Protein AF-A0A8T5NDP8-F1 (afdb_monomer_lite)

pLDDT: mean 70.1, std 11.61, range [38.16, 86.25]

Secondary structure (DSSP, 8-state):
-PPEEEEETTEEEEEEEEEE-STT-EEEEEEESSS-EEEEEEEE-TTSSS--EEEEEEEEE-SEEEEES--SS-SS-EEEEE-TT-SSPEEEE--------TT------SEEEEESS---PPP----

Structure (mmCIF, N/CA/C/O backbone):
data_AF-A0A8T5NDP8-F1
#
_entry.id   AF-A0A8T5NDP8-F1
#
loop_
_atom_site.group_PDB
_atom_site.id
_atom_site.type_symbol
_atom_site.label_atom_id
_atom_site.label_alt_id
_atom_site.label_comp_id
_atom_site.label_asym_id
_atom_site.label_entity_id
_atom_site.label_seq_id
_atom_site.pdbx_PDB_ins_code
_atom_site.Cartn_x
_atom_site.Cartn_y
_atom_site.Cartn_z
_atom_site.occupancy
_atom_site.B_iso_or_equiv
_atom_site.auth_seq_id
_atom_site.auth_comp_id
_atom_site.auth_asym_id
_atom_site.auth_atom_id
_atom_site.pdbx_PDB_model_num
ATOM 1 N N . MET A 1 1 ? -7.539 17.332 1.600 1.00 60.56 1 MET A N 1
ATOM 2 C CA . MET A 1 1 ? -7.368 16.105 0.788 1.00 60.56 1 MET A CA 1
ATOM 3 C C . MET A 1 1 ? -8.210 14.986 1.390 1.00 60.56 1 MET A C 1
ATOM 5 O O . MET A 1 1 ? -8.119 14.769 2.596 1.00 60.56 1 MET A O 1
ATOM 9 N N . LYS A 1 2 ? -9.084 14.345 0.603 1.00 73.38 2 LYS A N 1
ATOM 10 C CA . LYS A 1 2 ? -9.997 13.312 1.119 1.00 73.38 2 LYS A CA 1
ATOM 11 C C . LYS A 1 2 ? -9.209 12.028 1.404 1.00 73.38 2 LYS A C 1
ATOM 13 O O . LYS A 1 2 ? -8.499 11.535 0.535 1.00 73.38 2 LYS A O 1
ATOM 18 N N . LYS A 1 3 ? -9.310 11.526 2.635 1.00 79.88 3 LYS A N 1
ATOM 19 C CA . LYS A 1 3 ? -8.793 10.211 3.040 1.00 79.88 3 LYS A CA 1
ATOM 20 C C . LYS A 1 3 ? -9.930 9.209 2.894 1.00 79.88 3 LYS A C 1
ATOM 22 O O . LYS A 1 3 ? -11.062 9.546 3.234 1.00 79.88 3 LYS A O 1
ATOM 27 N N . ILE A 1 4 ? -9.632 8.008 2.415 1.00 82.94 4 ILE A N 1
ATOM 28 C CA . ILE A 1 4 ? -10.616 6.927 2.326 1.00 82.94 4 ILE A CA 1
ATOM 29 C C . ILE A 1 4 ? -10.364 5.986 3.502 1.00 82.94 4 ILE A C 1
ATOM 31 O O . ILE A 1 4 ? -9.237 5.529 3.700 1.00 82.94 4 ILE A O 1
ATOM 35 N N . SER A 1 5 ? -11.402 5.716 4.288 1.00 80.56 5 SER A N 1
ATOM 36 C CA . SER A 1 5 ? -11.359 4.719 5.358 1.00 80.56 5 SER A CA 1
ATOM 37 C C . SER A 1 5 ? -12.041 3.445 4.884 1.00 80.56 5 SER A C 1
ATOM 39 O O . SER A 1 5 ? -13.166 3.495 4.393 1.00 80.56 5 SER A O 1
ATOM 41 N N . ILE A 1 6 ? -11.368 2.314 5.061 1.00 79.75 6 ILE A N 1
ATOM 42 C CA . ILE A 1 6 ? -11.955 0.987 4.917 1.00 79.75 6 ILE A CA 1
ATOM 43 C C . ILE A 1 6 ? -12.312 0.497 6.314 1.00 79.75 6 ILE A C 1
ATOM 45 O O . ILE A 1 6 ? -11.440 0.373 7.185 1.00 79.75 6 ILE A O 1
ATOM 49 N N . THR A 1 7 ? -13.602 0.247 6.514 1.00 77.25 7 THR A N 1
ATOM 50 C CA . THR A 1 7 ? -14.165 -0.201 7.783 1.00 77.25 7 THR A CA 1
ATOM 51 C C . THR A 1 7 ? -14.858 -1.549 7.619 1.00 77.25 7 THR A C 1
ATOM 53 O O . THR A 1 7 ? -15.332 -1.896 6.538 1.00 77.25 7 THR A O 1
ATOM 56 N N . LYS A 1 8 ? -14.906 -2.320 8.703 1.00 74.25 8 LYS A N 1
ATOM 57 C CA . LYS A 1 8 ? -15.709 -3.541 8.827 1.00 74.25 8 LYS A CA 1
ATOM 58 C C . LYS A 1 8 ? -16.313 -3.550 10.226 1.00 74.25 8 LYS A C 1
ATOM 60 O O . LYS A 1 8 ? -15.623 -3.218 11.187 1.00 74.25 8 LYS A O 1
ATOM 65 N N . ASP A 1 9 ? -17.604 -3.847 10.334 1.00 76.19 9 ASP A N 1
ATOM 66 C CA . ASP A 1 9 ? -18.343 -3.843 11.607 1.00 76.19 9 ASP A CA 1
ATOM 67 C C . ASP A 1 9 ? -18.152 -2.539 12.408 1.00 76.19 9 ASP A C 1
ATOM 69 O O . ASP A 1 9 ? -17.902 -2.550 13.612 1.00 76.19 9 ASP A O 1
ATOM 73 N N . ALA A 1 10 ? -18.187 -1.397 11.708 1.00 68.75 10 ALA A N 1
ATOM 74 C CA . ALA A 1 10 ? -17.934 -0.057 12.253 1.00 68.75 10 ALA A CA 1
ATOM 75 C C . ALA A 1 10 ? -16.544 0.157 12.904 1.00 68.75 10 ALA A C 1
ATOM 77 O O . ALA A 1 10 ? -16.323 1.161 13.584 1.00 68.75 10 ALA A O 1
ATOM 78 N N . LYS A 1 11 ? -15.578 -0.740 12.667 1.00 68.44 11 LYS A N 1
ATOM 79 C CA . LYS A 1 11 ? -14.171 -0.581 13.066 1.00 68.44 11 LYS A CA 1
ATOM 80 C C . LYS A 1 11 ? -13.321 -0.172 11.862 1.00 68.44 11 LYS A C 1
ATOM 82 O O . LYS A 1 11 ? -13.493 -0.719 10.776 1.00 68.44 11 LYS A O 1
ATOM 87 N N . ASP A 1 12 ? -12.390 0.764 12.052 1.00 69.50 12 ASP A N 1
ATOM 88 C CA . ASP A 1 12 ? -11.398 1.132 11.031 1.00 69.50 12 ASP A CA 1
ATOM 89 C C . ASP A 1 12 ? -10.336 0.036 10.909 1.00 69.50 12 ASP A C 1
ATOM 91 O O . ASP A 1 12 ? -9.737 -0.359 11.907 1.00 69.50 12 ASP A O 1
ATOM 95 N N . TYR A 1 13 ? -10.037 -0.380 9.680 1.00 73.62 13 TYR A N 1
ATOM 96 C CA . TYR A 1 13 ? -8.986 -1.361 9.390 1.00 73.62 13 TYR A CA 1
ATOM 97 C C . TYR A 1 13 ? -7.810 -0.724 8.664 1.00 73.62 13 TYR A C 1
ATOM 99 O O . TYR A 1 13 ? -6.650 -0.889 9.046 1.00 73.62 13 TYR A O 1
ATOM 107 N N . LEU A 1 14 ? -8.124 0.032 7.618 1.00 79.69 14 LEU A N 1
ATOM 108 C CA . LEU A 1 14 ? -7.144 0.579 6.699 1.00 79.69 14 LEU A CA 1
ATOM 109 C C . LEU A 1 14 ? -7.549 1.992 6.303 1.00 79.69 14 LEU A C 1
ATOM 111 O O . LEU A 1 14 ? -8.713 2.268 6.018 1.00 79.69 14 LEU A O 1
ATOM 115 N N . ARG A 1 15 ? -6.566 2.886 6.231 1.00 83.25 15 ARG A N 1
ATOM 116 C CA . ARG A 1 15 ? -6.740 4.202 5.619 1.00 83.25 15 ARG A CA 1
ATOM 117 C C . ARG A 1 15 ? -5.911 4.308 4.365 1.00 83.25 15 ARG A C 1
ATOM 119 O O . ARG A 1 15 ? -4.714 4.038 4.394 1.00 83.25 15 ARG A O 1
ATOM 126 N N . ILE A 1 16 ? -6.550 4.773 3.307 1.00 83.44 16 ILE A N 1
ATOM 127 C CA . ILE A 1 16 ? -5.928 5.081 2.033 1.00 83.44 16 ILE A CA 1
ATOM 128 C C . ILE A 1 16 ? -5.802 6.599 1.957 1.00 83.44 16 ILE A C 1
ATOM 130 O O . ILE A 1 16 ? -6.783 7.347 2.023 1.00 83.44 16 ILE A O 1
ATOM 134 N N . ILE A 1 17 ? -4.562 7.055 1.893 1.00 86.12 17 ILE A N 1
ATOM 135 C CA . ILE A 1 17 ? -4.185 8.458 1.935 1.00 86.12 17 ILE A CA 1
ATOM 136 C C . ILE A 1 17 ? -3.431 8.724 0.638 1.00 86.12 17 ILE A C 1
ATOM 138 O O . ILE A 1 17 ? -2.271 8.325 0.536 1.00 86.12 17 ILE A O 1
ATOM 142 N N . PRO A 1 18 ? -4.052 9.368 -0.360 1.00 82.38 18 PRO A N 1
ATOM 143 C CA . PRO A 1 18 ? -3.287 9.820 -1.502 1.00 82.38 18 PRO A CA 1
ATOM 144 C C . PRO A 1 18 ? -2.269 10.864 -1.013 1.00 82.38 18 PRO A C 1
ATOM 146 O O . PRO A 1 18 ? -2.539 11.642 -0.092 1.00 82.38 18 PRO A O 1
ATOM 149 N N . LEU A 1 19 ? -1.063 10.807 -1.559 1.00 81.62 19 LEU A N 1
ATOM 150 C CA . LEU A 1 19 ? 0.040 11.706 -1.251 1.00 81.62 19 LEU A CA 1
ATOM 151 C C . LEU A 1 19 ? 0.133 12.714 -2.385 1.00 81.62 19 LEU A C 1
ATOM 153 O O . LEU A 1 19 ? 0.073 12.340 -3.556 1.00 81.62 19 LEU A O 1
ATOM 157 N N . HIS A 1 20 ? 0.251 13.990 -2.033 1.00 68.38 20 HIS A N 1
ATOM 158 C CA . HIS A 1 20 ? 0.473 15.014 -3.034 1.00 68.38 20 HIS A CA 1
ATOM 159 C C . HIS A 1 20 ? 1.970 15.104 -3.301 1.00 68.38 20 HIS A C 1
ATOM 161 O O . HIS A 1 20 ? 2.723 15.656 -2.503 1.00 68.38 20 HIS A O 1
ATOM 167 N N . GLU A 1 21 ? 2.388 14.514 -4.407 1.00 64.06 21 GLU A N 1
ATOM 168 C CA . GLU A 1 21 ? 3.684 14.770 -5.014 1.00 64.06 21 GLU A CA 1
ATOM 169 C C . GLU A 1 21 ? 3.418 15.726 -6.204 1.00 64.06 21 GLU A C 1
ATOM 171 O O . GLU A 1 21 ? 2.317 15.729 -6.756 1.00 64.06 21 GLU A O 1
ATOM 176 N N . SER A 1 22 ? 4.358 16.615 -6.542 1.00 63.84 22 SER A N 1
ATOM 177 C CA . SER A 1 22 ? 4.217 17.664 -7.585 1.00 63.84 22 SER A CA 1
ATOM 178 C C . SER A 1 22 ? 3.612 17.162 -8.912 1.00 63.84 22 SER A C 1
ATOM 180 O O . SER A 1 22 ? 3.874 16.014 -9.247 1.00 63.84 22 SER A O 1
ATOM 182 N N . ASP A 1 23 ? 2.936 18.037 -9.677 1.00 56.41 23 ASP A N 1
ATOM 183 C CA . ASP A 1 23 ? 2.156 17.937 -10.948 1.00 56.41 23 ASP A CA 1
ATOM 184 C C . ASP A 1 23 ? 2.177 16.699 -11.878 1.00 56.41 23 ASP A C 1
ATOM 186 O O . ASP A 1 23 ? 1.322 16.589 -12.753 1.00 56.41 23 ASP A O 1
ATOM 190 N N . LYS A 1 24 ? 3.081 15.732 -11.730 1.00 57.31 24 LYS A N 1
ATOM 191 C CA . LYS A 1 24 ? 3.101 14.463 -12.483 1.00 57.31 24 LYS A CA 1
ATOM 192 C C . LYS A 1 24 ? 3.427 13.241 -11.623 1.00 57.31 24 LYS A C 1
ATOM 194 O O . LYS A 1 24 ? 3.725 12.172 -12.149 1.00 57.31 24 LYS A O 1
ATOM 199 N N . LYS A 1 25 ? 3.426 13.393 -10.302 1.00 70.62 25 LYS A N 1
ATOM 200 C CA . LYS A 1 25 ? 3.844 12.359 -9.361 1.00 70.62 25 LYS A CA 1
ATOM 201 C C . LYS A 1 25 ? 2.633 11.891 -8.565 1.00 70.62 25 LYS A C 1
ATOM 203 O O . LYS A 1 25 ? 1.949 12.683 -7.921 1.00 70.62 25 LYS A O 1
ATOM 208 N N . ALA A 1 26 ? 2.361 10.595 -8.625 1.00 73.12 26 ALA A N 1
ATOM 209 C CA . ALA A 1 26 ? 1.295 9.979 -7.855 1.00 73.12 26 ALA A CA 1
ATOM 210 C C . ALA A 1 26 ? 1.911 9.243 -6.670 1.00 73.12 26 ALA A C 1
ATOM 212 O O . ALA A 1 26 ? 2.838 8.448 -6.830 1.00 73.12 26 ALA A O 1
ATOM 213 N N . GLY A 1 27 ? 1.373 9.489 -5.482 1.00 79.00 27 GLY A N 1
ATOM 214 C CA . GLY A 1 27 ? 1.701 8.711 -4.303 1.00 79.00 27 GLY A CA 1
ATOM 215 C C . GLY A 1 27 ? 0.441 8.278 -3.576 1.00 79.00 27 GLY A C 1
ATOM 216 O O . GLY A 1 27 ? -0.583 8.961 -3.581 1.00 79.00 27 GLY A O 1
ATOM 217 N N . ILE A 1 28 ? 0.510 7.126 -2.931 1.00 83.56 28 ILE A N 1
ATOM 218 C CA . ILE A 1 28 ? -0.568 6.594 -2.110 1.00 83.56 28 ILE A CA 1
ATOM 219 C C . ILE A 1 28 ? 0.035 5.927 -0.887 1.00 83.56 28 ILE A C 1
ATOM 221 O O . ILE A 1 28 ? 1.057 5.249 -0.962 1.00 83.56 28 ILE A O 1
ATOM 225 N N . LYS A 1 29 ? -0.591 6.139 0.263 1.00 86.25 29 LYS A N 1
ATOM 226 C CA . LYS A 1 29 ? -0.187 5.555 1.531 1.00 86.25 29 LYS A CA 1
ATOM 227 C C . LYS A 1 29 ? -1.344 4.791 2.147 1.00 86.25 29 LYS A C 1
ATOM 229 O O . LYS A 1 29 ? -2.426 5.334 2.349 1.00 86.25 29 LYS A O 1
ATOM 234 N N . PHE A 1 30 ? -1.061 3.559 2.514 1.00 85.75 30 PHE A N 1
ATOM 235 C CA . PHE A 1 30 ? -1.884 2.678 3.312 1.00 85.75 30 PHE A CA 1
ATOM 236 C C . PHE A 1 30 ? -1.412 2.773 4.762 1.00 85.75 30 PHE A C 1
ATOM 238 O O . PHE A 1 30 ? -0.244 2.531 5.060 1.00 85.75 30 PHE A O 1
ATOM 245 N N . SER A 1 31 ? -2.299 3.175 5.666 1.00 84.00 31 SER A N 1
ATOM 246 C CA . SER A 1 31 ? -2.028 3.209 7.105 1.00 84.00 31 SER A CA 1
ATOM 247 C C . SER A 1 31 ? -2.864 2.142 7.797 1.00 84.00 31 SER A C 1
ATOM 249 O O . SER A 1 31 ? -4.095 2.162 7.709 1.00 84.00 31 SER A O 1
ATOM 251 N N . PHE A 1 32 ? -2.176 1.210 8.451 1.00 84.44 32 PHE A N 1
ATOM 252 C CA . PHE A 1 32 ? -2.755 0.038 9.096 1.00 84.44 32 PHE A CA 1
ATOM 253 C C . PHE A 1 32 ? -3.060 0.326 10.567 1.00 84.44 32 PHE A C 1
ATOM 255 O O . PHE A 1 32 ? -2.283 0.988 11.264 1.00 84.44 32 PHE A O 1
ATOM 262 N N . ILE A 1 33 ? -4.196 -0.174 11.056 1.00 78.88 33 ILE A N 1
ATOM 263 C CA . ILE A 1 33 ? -4.605 0.029 12.455 1.00 78.88 33 ILE A CA 1
ATOM 264 C C . ILE A 1 33 ? -3.833 -0.872 13.439 1.00 78.88 33 ILE A C 1
ATOM 266 O O . ILE A 1 33 ? -3.676 -0.556 14.629 1.00 78.88 33 ILE A O 1
ATOM 270 N N . ASP A 1 34 ? -3.330 -2.004 12.950 1.00 72.12 34 ASP A N 1
ATOM 271 C CA . ASP A 1 34 ? -2.525 -2.960 13.699 1.00 72.12 34 ASP A CA 1
ATOM 272 C C . ASP A 1 34 ? -1.534 -3.720 12.800 1.00 72.12 34 ASP A C 1
ATOM 274 O O . ASP A 1 34 ? -1.381 -3.413 11.623 1.00 72.12 34 ASP A O 1
ATOM 278 N N . LYS A 1 35 ? -0.833 -4.686 13.400 1.00 69.19 35 LYS A N 1
ATOM 279 C CA . LYS A 1 35 ? 0.239 -5.476 12.781 1.00 69.19 35 LYS A CA 1
ATOM 280 C C . LYS A 1 35 ? -0.243 -6.783 12.136 1.00 69.19 35 LYS A C 1
ATOM 282 O O . LYS A 1 35 ? 0.565 -7.678 11.915 1.00 69.19 35 LYS A O 1
ATOM 287 N N . ASN A 1 36 ? -1.547 -6.937 11.899 1.00 69.94 36 ASN A N 1
ATOM 288 C CA . ASN A 1 36 ? -2.123 -8.176 11.366 1.00 69.94 36 ASN A CA 1
ATOM 289 C C . ASN A 1 36 ? -2.256 -8.168 9.836 1.00 69.94 36 ASN A C 1
ATOM 291 O O . ASN A 1 36 ? -2.869 -9.076 9.275 1.00 69.94 36 ASN A O 1
ATOM 295 N N . PHE A 1 37 ? -1.714 -7.159 9.155 1.00 73.62 37 PHE A N 1
ATOM 296 C CA . PHE A 1 37 ? -1.798 -7.038 7.705 1.00 73.62 37 PHE A CA 1
ATOM 297 C C . PHE A 1 37 ? -0.632 -7.762 7.037 1.00 73.62 37 PHE A C 1
ATOM 299 O O . PHE A 1 37 ? 0.529 -7.454 7.300 1.00 73.62 37 PHE A O 1
ATOM 306 N N . VAL A 1 38 ? -0.951 -8.703 6.150 1.00 75.81 38 VAL A N 1
ATOM 307 C CA . VAL A 1 38 ? 0.016 -9.330 5.247 1.00 75.81 38 VAL A CA 1
ATOM 308 C C . VAL A 1 38 ? 0.010 -8.608 3.920 1.00 75.81 38 VAL A C 1
ATOM 310 O O . VAL A 1 38 ? -1.046 -8.340 3.334 1.00 75.81 38 VAL A O 1
ATOM 313 N N . VAL A 1 39 ? 1.219 -8.335 3.452 1.00 73.25 39 VAL A N 1
ATOM 314 C CA . VAL A 1 39 ? 1.484 -7.692 2.181 1.00 73.25 39 VAL A CA 1
ATOM 315 C C . VAL A 1 39 ? 1.986 -8.720 1.188 1.00 73.25 39 VAL A C 1
ATOM 317 O O . VAL A 1 39 ? 3.003 -9.373 1.408 1.00 73.25 39 VAL A O 1
ATOM 320 N N . ARG A 1 40 ? 1.309 -8.784 0.045 1.00 73.75 40 ARG A N 1
ATOM 321 C CA . ARG A 1 40 ? 1.807 -9.484 -1.137 1.00 73.75 40 ARG A CA 1
ATOM 322 C C . ARG A 1 40 ? 1.916 -8.513 -2.296 1.00 73.75 40 ARG A C 1
ATOM 324 O O . ARG A 1 40 ? 1.020 -7.690 -2.507 1.00 73.75 40 ARG A O 1
ATOM 331 N N . TYR A 1 41 ? 3.005 -8.621 -3.039 1.00 73.81 41 TYR A N 1
ATOM 332 C CA . TYR A 1 41 ? 3.274 -7.814 -4.223 1.00 73.81 41 TYR A CA 1
ATOM 333 C C . TYR A 1 41 ? 3.580 -8.726 -5.405 1.00 73.81 41 TYR A C 1
ATOM 335 O O . TYR A 1 41 ? 3.869 -9.910 -5.230 1.00 73.81 41 TYR A O 1
ATOM 343 N N . PHE A 1 42 ? 3.480 -8.179 -6.606 1.00 74.31 42 PHE A N 1
ATOM 344 C CA . PHE A 1 42 ? 3.764 -8.912 -7.828 1.00 74.31 42 PHE A CA 1
ATOM 345 C C . PHE A 1 42 ? 5.143 -8.526 -8.339 1.00 74.31 42 PHE A C 1
ATOM 347 O O . PHE A 1 42 ? 5.574 -7.391 -8.141 1.00 74.31 42 PHE A O 1
ATOM 35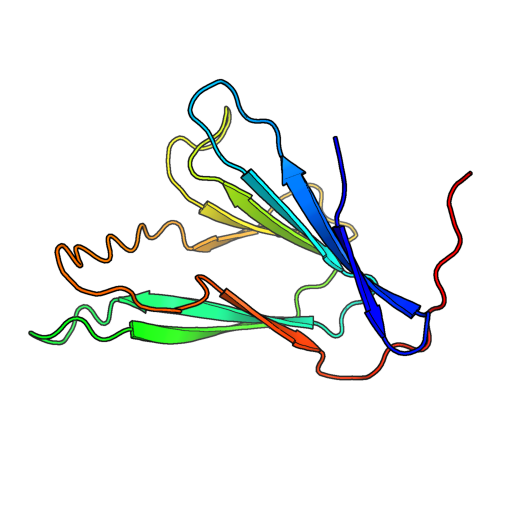4 N N . SER A 1 43 ? 5.814 -9.458 -8.997 1.00 72.88 43 SER A N 1
ATOM 355 C CA . SER A 1 43 ? 6.989 -9.188 -9.822 1.00 72.88 43 SER A CA 1
ATOM 356 C C . SER A 1 43 ? 6.842 -9.898 -11.160 1.00 72.88 43 SER A C 1
ATOM 358 O O . SER A 1 43 ? 6.047 -10.834 -11.301 1.00 72.88 43 SER A O 1
ATOM 360 N N . GLU A 1 44 ? 7.626 -9.468 -12.137 1.00 72.12 44 GLU A N 1
ATOM 361 C CA . GLU A 1 44 ? 7.749 -10.177 -13.405 1.00 72.12 44 GLU A CA 1
ATOM 362 C C . GLU A 1 44 ? 8.588 -11.454 -13.229 1.00 72.12 44 GLU A C 1
ATOM 364 O O . GLU A 1 44 ? 9.657 -11.437 -12.610 1.00 72.12 44 GLU A O 1
ATOM 369 N N . ASP A 1 45 ? 8.116 -12.573 -13.781 1.00 72.75 45 ASP A N 1
ATOM 370 C CA . ASP A 1 45 ? 8.923 -13.781 -13.942 1.00 72.75 45 ASP A CA 1
ATOM 371 C C . ASP A 1 45 ? 9.897 -13.611 -15.113 1.00 72.75 45 ASP A C 1
ATOM 373 O O . ASP A 1 45 ? 9.588 -13.920 -16.265 1.00 72.75 45 ASP A O 1
ATOM 377 N N . LYS A 1 46 ? 11.116 -13.163 -14.812 1.00 68.75 46 LYS A N 1
ATOM 378 C CA . LYS A 1 46 ? 12.169 -12.945 -15.820 1.00 68.75 46 LYS A CA 1
ATOM 379 C C . LYS A 1 46 ? 12.704 -14.238 -16.456 1.00 68.75 46 LYS A C 1
ATOM 381 O O . LYS A 1 46 ? 13.633 -14.174 -17.256 1.00 68.75 46 LYS A O 1
ATOM 386 N N . LYS A 1 47 ? 12.184 -15.417 -16.086 1.00 68.25 47 LYS A N 1
ATOM 387 C CA . LYS A 1 47 ? 12.638 -16.720 -16.605 1.00 68.25 47 LYS A CA 1
ATOM 388 C C . LYS A 1 47 ? 11.773 -17.271 -17.746 1.00 68.25 47 LYS A C 1
ATOM 390 O O . LYS A 1 47 ? 12.151 -18.283 -18.332 1.00 68.25 47 LYS A O 1
ATOM 395 N N . GLY A 1 48 ? 10.630 -16.657 -18.059 1.00 58.22 48 GLY A N 1
ATOM 396 C CA . GLY A 1 48 ? 9.701 -17.136 -19.089 1.00 58.22 48 GLY A CA 1
ATOM 397 C C . GLY A 1 48 ? 9.606 -16.225 -20.316 1.00 58.22 48 GLY A C 1
ATOM 398 O O . GLY A 1 48 ? 9.682 -15.011 -20.199 1.00 58.22 48 GLY A O 1
ATOM 399 N N . ASN A 1 49 ? 9.336 -16.807 -21.491 1.00 51.84 49 ASN A N 1
ATOM 400 C CA . ASN A 1 49 ? 9.031 -16.066 -22.733 1.00 51.84 49 ASN A CA 1
ATOM 401 C C . ASN A 1 49 ? 7.608 -15.456 -22.760 1.00 51.84 49 ASN A C 1
ATOM 403 O O . ASN A 1 49 ? 7.174 -14.928 -23.780 1.0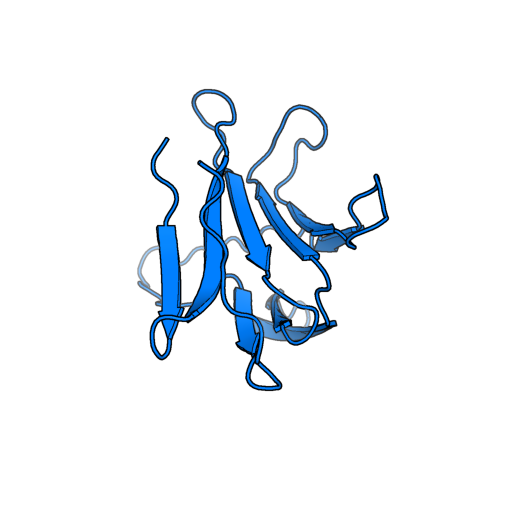0 51.84 49 ASN A O 1
ATOM 407 N N . LEU A 1 50 ? 6.851 -15.574 -21.667 1.00 59.97 50 LEU A N 1
ATOM 408 C CA . LEU A 1 50 ? 5.497 -15.047 -21.500 1.00 59.97 50 LEU A CA 1
ATOM 409 C C . LEU A 1 50 ? 5.487 -14.176 -20.246 1.00 59.97 50 LEU A C 1
ATOM 411 O O . LEU A 1 50 ? 6.002 -14.619 -19.220 1.00 59.97 50 LEU A O 1
ATOM 415 N N . LEU A 1 51 ? 4.845 -13.004 -20.313 1.00 61.81 51 LEU A N 1
ATOM 416 C CA . LEU A 1 51 ? 4.559 -12.154 -19.152 1.00 61.81 51 LEU A CA 1
ATOM 417 C C . LEU A 1 51 ? 3.804 -12.975 -18.097 1.00 61.81 51 LEU A C 1
ATOM 419 O O . LEU A 1 51 ? 2.593 -13.187 -18.185 1.00 61.81 51 LEU A O 1
ATOM 423 N N . ARG A 1 52 ? 4.539 -13.475 -17.105 1.00 64.44 52 ARG A N 1
ATOM 424 C CA . ARG A 1 52 ? 3.999 -14.177 -15.943 1.00 64.44 52 ARG A CA 1
ATOM 425 C C . ARG A 1 52 ? 4.235 -13.307 -14.725 1.00 64.44 52 ARG A C 1
ATOM 427 O O . ARG A 1 52 ? 5.364 -12.938 -14.421 1.00 64.44 52 ARG A O 1
ATOM 434 N N . LEU A 1 53 ? 3.151 -12.978 -14.035 1.00 69.00 53 LEU A N 1
ATOM 435 C CA . LEU A 1 53 ? 3.204 -12.244 -12.780 1.00 69.00 53 LEU A CA 1
ATOM 436 C C . LEU A 1 53 ? 3.269 -13.244 -11.628 1.00 69.00 53 LEU A C 1
ATOM 438 O O . LEU A 1 53 ? 2.407 -14.116 -11.505 1.00 69.00 53 LEU A O 1
ATOM 442 N N . VAL A 1 54 ? 4.290 -13.113 -10.786 1.00 73.19 54 VAL A N 1
ATOM 443 C CA . VAL A 1 54 ? 4.506 -13.975 -9.619 1.00 73.19 54 VAL A CA 1
ATOM 444 C C . VAL A 1 54 ? 4.151 -13.200 -8.364 1.00 73.19 54 VAL A C 1
ATOM 446 O O . VAL A 1 54 ? 4.544 -12.046 -8.212 1.00 73.19 54 VAL A O 1
ATOM 449 N N . TYR A 1 55 ? 3.415 -13.836 -7.454 1.00 72.69 55 TYR A N 1
ATOM 450 C CA . TYR A 1 55 ? 3.145 -13.273 -6.137 1.00 72.69 55 TYR A CA 1
ATOM 451 C C . TYR A 1 55 ? 4.316 -13.545 -5.198 1.00 72.69 55 TYR A C 1
ATOM 453 O O . TYR A 1 55 ? 4.647 -14.700 -4.935 1.00 72.69 55 TYR A O 1
ATOM 461 N N . ASN A 1 56 ? 4.867 -12.480 -4.630 1.00 74.94 56 ASN A N 1
ATOM 462 C CA . ASN A 1 56 ? 5.871 -12.543 -3.582 1.00 74.94 56 ASN A CA 1
ATOM 463 C C . ASN A 1 56 ? 5.239 -12.164 -2.243 1.00 74.94 56 ASN A C 1
ATOM 465 O O . ASN A 1 56 ? 4.456 -11.209 -2.151 1.00 74.94 56 ASN A O 1
ATOM 469 N N . ASP A 1 57 ? 5.579 -12.922 -1.202 1.00 79.75 57 ASP A N 1
ATOM 470 C CA . ASP A 1 57 ? 5.181 -12.606 0.164 1.00 79.75 57 ASP A CA 1
ATOM 471 C C . ASP A 1 57 ? 6.224 -11.676 0.788 1.00 79.75 57 ASP A C 1
ATOM 473 O O . ASP A 1 57 ? 7.388 -12.045 0.936 1.00 79.75 57 ASP A O 1
ATOM 477 N N . PHE A 1 58 ? 5.810 -10.456 1.134 1.00 75.94 58 PHE A N 1
ATOM 478 C CA . PHE A 1 58 ? 6.652 -9.544 1.906 1.00 75.94 58 PHE A CA 1
ATOM 479 C C . PHE A 1 58 ? 6.578 -9.852 3.411 1.00 75.94 58 PHE A C 1
ATOM 481 O O . PHE A 1 58 ? 7.478 -9.499 4.170 1.00 75.94 58 PHE A O 1
ATOM 488 N N . GLY A 1 59 ? 5.503 -10.505 3.858 1.00 74.31 59 GLY A N 1
ATOM 489 C CA . GLY A 1 59 ? 5.211 -10.753 5.261 1.00 74.31 59 GLY A CA 1
ATOM 490 C C . GLY A 1 59 ? 4.340 -9.668 5.897 1.00 74.31 59 GLY A C 1
ATOM 491 O O . GLY A 1 59 ? 3.492 -9.040 5.254 1.00 74.31 59 GLY A O 1
ATOM 492 N N . LEU A 1 60 ? 4.501 -9.494 7.210 1.00 72.94 60 LEU A N 1
ATOM 493 C CA . LEU A 1 60 ? 3.662 -8.608 8.017 1.00 72.94 60 LEU A CA 1
ATOM 494 C C . LEU A 1 60 ? 4.093 -7.146 7.871 1.00 72.94 60 LEU A C 1
ATOM 496 O O . LEU A 1 60 ? 5.239 -6.795 8.148 1.00 72.94 60 LEU A O 1
ATOM 500 N N . ALA A 1 61 ? 3.152 -6.275 7.511 1.00 70.56 61 ALA A N 1
ATOM 501 C CA . ALA A 1 61 ? 3.345 -4.835 7.594 1.00 70.56 61 ALA A CA 1
ATOM 502 C C . ALA A 1 61 ? 2.807 -4.307 8.926 1.00 70.56 61 ALA A C 1
ATOM 504 O O . ALA A 1 61 ? 1.645 -4.501 9.282 1.00 70.56 61 ALA A O 1
ATOM 505 N N . GLU A 1 62 ? 3.670 -3.628 9.678 1.00 71.44 62 GLU A N 1
ATOM 506 C CA . GLU A 1 62 ? 3.355 -3.261 11.059 1.00 71.44 62 GLU A CA 1
ATOM 507 C C . GLU A 1 62 ? 2.604 -1.935 11.196 1.00 71.44 62 GLU A C 1
ATOM 509 O O . GLU A 1 62 ? 1.918 -1.728 12.202 1.00 71.44 62 GLU A O 1
ATOM 514 N N . HIS A 1 63 ? 2.776 -1.004 10.249 1.00 80.25 63 HIS A N 1
ATOM 515 C CA . HIS A 1 63 ? 2.230 0.342 10.413 1.00 80.25 63 HIS A CA 1
ATOM 516 C C . HIS A 1 63 ? 1.808 1.038 9.121 1.00 80.25 63 HIS A C 1
ATOM 518 O O . HIS A 1 63 ? 0.657 1.468 9.017 1.00 80.25 63 HIS A O 1
ATOM 524 N N . GLU A 1 64 ? 2.705 1.177 8.146 1.00 85.50 64 GLU A N 1
ATOM 525 C CA . GLU A 1 64 ? 2.376 1.850 6.888 1.00 85.50 64 GLU A CA 1
ATOM 526 C C . GLU A 1 64 ? 2.985 1.130 5.691 1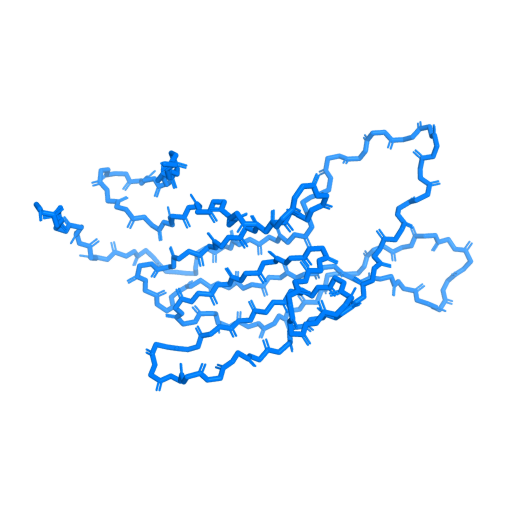.00 85.50 64 GLU A C 1
ATOM 528 O O . GLU A 1 64 ? 4.087 0.594 5.764 1.00 85.50 64 GLU A O 1
ATOM 533 N N . MET A 1 65 ? 2.287 1.210 4.567 1.00 85.62 65 MET A N 1
ATOM 534 C CA . MET A 1 65 ? 2.836 0.960 3.243 1.00 85.62 65 MET A CA 1
ATOM 535 C C . MET A 1 65 ? 2.609 2.201 2.394 1.00 85.62 65 MET A C 1
ATOM 537 O O . MET A 1 65 ? 1.563 2.838 2.484 1.00 85.62 65 MET A O 1
ATOM 541 N N . SER A 1 66 ? 3.558 2.548 1.541 1.00 85.00 66 SER A N 1
ATOM 542 C CA . SER A 1 66 ? 3.374 3.614 0.565 1.00 85.00 66 SER A CA 1
ATOM 543 C C . SER A 1 66 ? 3.915 3.215 -0.787 1.00 85.00 66 SER A C 1
ATOM 545 O O . SER A 1 66 ? 4.972 2.602 -0.867 1.00 85.00 66 SER A O 1
ATOM 547 N N . TYR A 1 67 ? 3.220 3.635 -1.828 1.00 83.81 67 TYR A N 1
ATOM 548 C CA . TYR A 1 67 ? 3.728 3.645 -3.185 1.00 83.81 67 TYR A CA 1
ATOM 549 C C . TYR A 1 67 ? 3.914 5.093 -3.635 1.00 83.81 67 TYR A C 1
ATOM 551 O O . TYR A 1 67 ? 3.102 5.959 -3.297 1.00 83.81 67 TYR A O 1
ATOM 559 N N . HIS A 1 68 ? 4.956 5.346 -4.413 1.00 80.31 68 HIS A N 1
ATOM 560 C CA . HIS A 1 68 ? 5.074 6.550 -5.225 1.00 80.31 68 HIS A CA 1
ATOM 561 C C . HIS A 1 68 ? 5.620 6.192 -6.602 1.00 80.31 68 HIS A C 1
ATOM 563 O O . HIS A 1 68 ? 6.427 5.274 -6.718 1.00 80.31 68 HIS A O 1
ATOM 569 N N . SER A 1 69 ? 5.219 6.940 -7.628 1.00 75.56 69 SER A N 1
ATOM 570 C CA . SER A 1 69 ? 5.807 6.842 -8.970 1.00 75.56 69 SER A CA 1
ATOM 571 C C . SER A 1 69 ? 7.198 7.484 -9.034 1.00 75.56 69 SER A C 1
ATOM 573 O O . SER A 1 69 ? 8.060 7.042 -9.775 1.00 75.56 69 SER A O 1
ATOM 575 N N . SER A 1 70 ? 7.412 8.535 -8.249 1.00 74.81 70 SER A N 1
ATOM 576 C CA . SER A 1 70 ? 8.688 9.193 -7.952 1.00 74.81 70 SER A CA 1
ATOM 577 C C . SER A 1 70 ? 8.408 10.273 -6.902 1.00 74.81 70 SER A C 1
ATOM 579 O O . SER A 1 70 ? 7.256 10.674 -6.721 1.00 74.81 70 SER A O 1
ATOM 581 N N . ASN A 1 71 ? 9.423 10.748 -6.187 1.00 75.56 71 ASN A N 1
ATOM 582 C CA . ASN A 1 71 ? 9.310 11.860 -5.237 1.00 75.56 71 ASN A CA 1
ATOM 583 C C . ASN A 1 71 ? 10.610 12.687 -5.220 1.00 75.56 71 ASN A C 1
ATOM 585 O O . ASN A 1 71 ? 11.352 12.689 -6.203 1.00 75.56 71 ASN A O 1
ATOM 589 N N . SER A 1 72 ? 10.843 13.494 -4.185 1.00 74.50 72 SER A N 1
ATOM 590 C CA . SER A 1 72 ? 12.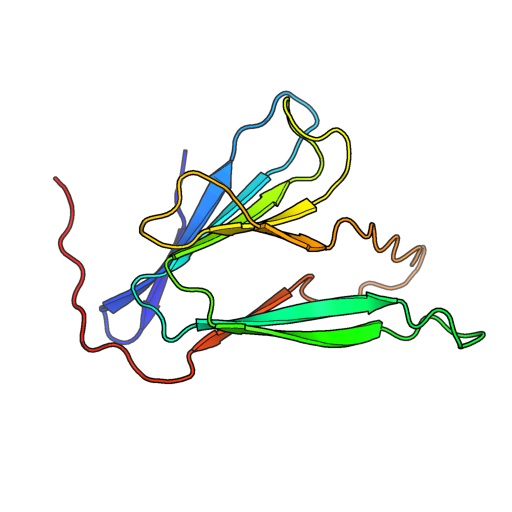069 14.300 -4.038 1.00 74.50 72 SER A CA 1
ATOM 591 C C . SER A 1 72 ? 13.291 13.507 -3.562 1.00 74.50 72 SER A C 1
ATOM 593 O O . SER A 1 72 ? 14.410 13.999 -3.676 1.00 74.50 72 SER A O 1
ATOM 595 N N . ARG A 1 73 ? 13.088 12.303 -3.018 1.00 76.88 73 ARG A N 1
ATOM 596 C CA . ARG A 1 73 ? 14.131 11.418 -2.478 1.00 76.88 73 ARG A CA 1
ATOM 597 C C . ARG A 1 73 ? 14.481 10.278 -3.432 1.00 76.88 73 ARG A C 1
ATOM 599 O O . ARG A 1 73 ? 15.650 9.945 -3.550 1.00 76.88 73 ARG A O 1
ATOM 606 N N . ASP A 1 74 ? 13.484 9.733 -4.121 1.00 74.88 74 ASP A N 1
ATOM 607 C CA . ASP A 1 74 ? 13.591 8.602 -5.037 1.00 74.88 74 ASP A CA 1
ATOM 608 C C . ASP A 1 74 ? 12.996 8.966 -6.399 1.00 74.88 74 ASP A C 1
ATOM 610 O O . ASP A 1 74 ? 11.809 9.280 -6.525 1.00 74.88 74 ASP A O 1
ATOM 614 N N . GLN A 1 75 ? 13.830 8.910 -7.437 1.00 80.44 75 GLN A N 1
ATOM 615 C CA . GLN A 1 75 ? 13.420 9.213 -8.813 1.00 80.44 75 GLN A CA 1
ATOM 616 C C . GLN A 1 75 ? 12.650 8.060 -9.473 1.00 80.44 75 GLN A C 1
ATOM 618 O O . GLN A 1 75 ? 11.977 8.278 -10.476 1.00 80.44 75 GLN A O 1
ATOM 623 N N . ASN A 1 76 ? 12.716 6.858 -8.896 1.00 79.88 76 ASN A N 1
ATOM 624 C CA . ASN A 1 76 ? 12.070 5.659 -9.422 1.00 79.88 76 ASN A CA 1
ATOM 625 C C . ASN A 1 76 ? 10.783 5.331 -8.648 1.00 79.88 76 ASN A C 1
ATOM 627 O O . ASN A 1 76 ? 10.658 5.702 -7.472 1.00 79.88 76 ASN A O 1
ATOM 631 N N . PRO A 1 77 ? 9.840 4.598 -9.267 1.00 77.75 77 PRO A N 1
ATOM 632 C CA . PRO A 1 77 ? 8.716 4.036 -8.550 1.00 77.75 77 PRO A CA 1
ATOM 633 C C . PRO A 1 77 ? 9.194 3.105 -7.444 1.00 77.75 77 PRO A C 1
ATOM 635 O O . PRO A 1 77 ? 10.077 2.279 -7.662 1.00 77.75 77 PRO A O 1
ATOM 638 N N . ALA A 1 78 ? 8.594 3.226 -6.267 1.00 81.69 78 ALA A N 1
ATOM 639 C CA . ALA A 1 78 ? 8.931 2.363 -5.149 1.00 81.69 78 ALA A CA 1
ATOM 640 C C . ALA A 1 78 ? 7.695 2.022 -4.328 1.00 81.69 78 ALA A C 1
ATOM 642 O O . ALA A 1 78 ? 6.860 2.881 -4.025 1.00 81.69 78 ALA A O 1
ATOM 643 N N . LEU A 1 79 ? 7.612 0.755 -3.933 1.00 81.25 79 LEU A N 1
ATOM 644 C CA . LEU A 1 79 ? 6.727 0.280 -2.886 1.00 81.25 79 LEU A CA 1
ATOM 645 C C . LEU A 1 79 ? 7.545 0.156 -1.603 1.00 81.25 79 LEU A C 1
ATOM 647 O O . LEU A 1 79 ? 8.530 -0.577 -1.542 1.00 81.25 79 LEU A O 1
ATOM 651 N N . LEU A 1 80 ? 7.134 0.877 -0.571 1.00 85.25 80 LEU A N 1
ATOM 652 C CA . LEU A 1 80 ? 7.857 1.016 0.684 1.00 85.25 80 LEU A CA 1
ATOM 653 C C . LEU A 1 80 ? 6.979 0.565 1.851 1.00 85.25 80 LEU A C 1
ATOM 655 O O . LEU A 1 80 ? 5.773 0.817 1.853 1.00 85.25 80 LEU A O 1
ATOM 659 N N . THR A 1 81 ? 7.587 -0.014 2.881 1.00 84.50 81 THR A N 1
ATOM 660 C CA . THR A 1 81 ? 6.953 -0.244 4.186 1.00 84.50 81 THR A CA 1
ATOM 661 C C . THR A 1 81 ? 7.596 0.618 5.265 1.00 84.50 81 THR A C 1
ATOM 663 O O . THR A 1 81 ? 8.742 1.065 5.142 1.00 84.50 81 THR A O 1
ATOM 666 N N . LYS A 1 82 ? 6.862 0.848 6.348 1.00 82.81 82 LYS A N 1
ATOM 667 C CA . LYS A 1 82 ? 7.356 1.512 7.549 1.00 82.81 82 LYS A CA 1
ATOM 668 C C . LYS A 1 82 ? 6.834 0.790 8.786 1.00 82.81 82 LYS A C 1
ATOM 670 O O . LYS A 1 82 ? 5.626 0.577 8.914 1.00 82.81 82 LYS A O 1
ATOM 675 N N . SER A 1 83 ? 7.732 0.489 9.719 1.00 77.50 83 SER A N 1
ATOM 676 C CA . SER A 1 83 ? 7.377 0.034 11.063 1.00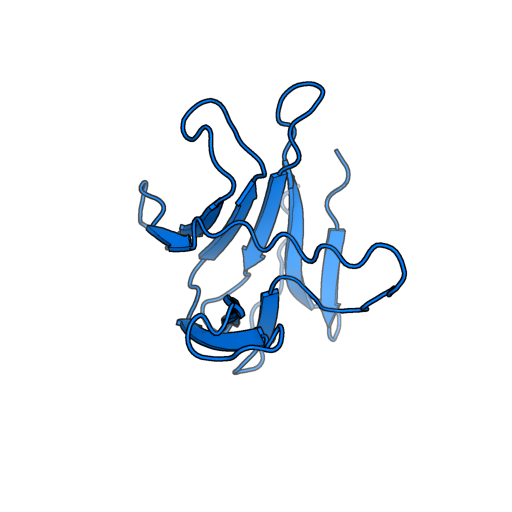 77.50 83 SER A CA 1
ATOM 677 C C . SER A 1 83 ? 6.982 1.209 11.956 1.00 77.50 83 SER A C 1
ATOM 679 O O . SER A 1 83 ? 7.339 2.363 11.716 1.00 77.50 83 SER A O 1
ATOM 681 N N . LYS A 1 84 ? 6.223 0.933 13.020 1.00 70.38 84 LYS A N 1
ATOM 682 C CA . LYS A 1 84 ? 5.648 1.982 13.881 1.00 70.38 84 LYS A CA 1
ATOM 683 C C . LYS A 1 84 ? 6.708 2.888 14.526 1.00 70.38 84 LYS A C 1
ATOM 685 O O . LYS A 1 84 ? 6.463 4.079 14.698 1.00 70.38 84 LYS A O 1
ATOM 690 N N . ASN A 1 85 ? 7.870 2.323 14.852 1.00 75.00 85 ASN A N 1
ATOM 691 C CA . ASN A 1 85 ? 8.931 2.995 15.607 1.00 75.00 85 ASN A CA 1
ATOM 692 C C . ASN A 1 85 ? 10.163 3.340 14.757 1.00 75.00 85 ASN A C 1
ATOM 694 O O . ASN A 1 85 ? 11.146 3.843 15.293 1.00 75.00 85 ASN A O 1
ATOM 698 N N . THR A 1 86 ? 10.140 3.073 13.449 1.00 71.75 86 THR A N 1
ATOM 699 C CA . THR A 1 86 ? 11.265 3.394 12.568 1.00 71.75 86 THR A CA 1
ATOM 700 C C . THR A 1 86 ? 11.023 4.712 11.851 1.00 71.75 86 THR A C 1
ATOM 702 O O . THR A 1 86 ? 9.924 5.011 11.386 1.00 71.75 86 THR A O 1
ATOM 705 N N . ILE A 1 87 ? 12.066 5.533 11.751 1.00 71.12 87 ILE A N 1
ATOM 706 C CA . ILE A 1 87 ? 12.037 6.745 10.921 1.00 71.12 87 ILE A CA 1
ATOM 707 C C . ILE A 1 87 ? 12.246 6.363 9.450 1.00 71.12 87 ILE A C 1
ATOM 709 O O . ILE A 1 87 ? 11.666 6.978 8.552 1.00 71.12 87 ILE A O 1
ATOM 713 N N . THR A 1 88 ? 13.036 5.317 9.216 1.00 73.25 88 THR A N 1
ATOM 714 C CA . THR A 1 88 ? 13.384 4.802 7.896 1.00 73.25 88 THR A CA 1
ATOM 715 C C . THR A 1 88 ? 12.262 3.950 7.311 1.00 73.25 88 THR A C 1
ATOM 717 O O . THR A 1 88 ? 11.550 3.227 8.017 1.00 73.25 88 THR A O 1
ATOM 720 N N . ARG A 1 89 ? 12.100 4.072 5.992 1.00 76.88 89 ARG A N 1
ATOM 721 C CA . ARG A 1 89 ? 11.259 3.187 5.188 1.00 76.88 89 ARG A CA 1
ATOM 722 C C . ARG A 1 89 ? 12.131 2.095 4.588 1.00 76.88 89 ARG A C 1
ATOM 724 O O . ARG A 1 89 ? 13.259 2.376 4.194 1.00 76.88 89 ARG A O 1
ATOM 731 N N . GLN A 1 90 ? 11.595 0.886 4.517 1.00 81.94 90 GLN A N 1
ATOM 732 C CA . GLN A 1 90 ? 12.236 -0.232 3.840 1.00 81.94 90 GLN A CA 1
ATOM 733 C C . GLN A 1 90 ? 11.585 -0.416 2.474 1.00 81.94 90 GLN A C 1
ATOM 735 O O . GLN A 1 90 ? 10.357 -0.463 2.367 1.00 81.94 90 GLN A O 1
ATOM 740 N N . THR A 1 91 ? 12.406 -0.521 1.438 1.00 82.94 91 THR A N 1
ATOM 741 C CA . THR A 1 91 ? 11.943 -0.832 0.088 1.00 82.94 91 THR A CA 1
ATOM 742 C C . THR A 1 91 ? 11.477 -2.281 0.014 1.00 82.94 91 THR A C 1
ATOM 744 O O . THR A 1 91 ? 12.232 -3.193 0.337 1.00 82.94 91 THR A O 1
ATOM 747 N N . ILE A 1 92 ? 10.230 -2.476 -0.416 1.00 77.62 92 ILE A N 1
ATOM 748 C CA . ILE A 1 92 ? 9.674 -3.782 -0.791 1.00 77.62 92 ILE A CA 1
ATOM 749 C C . ILE A 1 92 ? 10.113 -4.113 -2.217 1.00 77.62 92 ILE A C 1
ATOM 751 O O . ILE A 1 92 ? 10.641 -5.186 -2.478 1.00 77.62 92 ILE A O 1
ATOM 755 N N . THR A 1 93 ? 9.905 -3.175 -3.142 1.00 74.62 93 THR A N 1
ATOM 756 C CA . THR A 1 93 ? 10.340 -3.297 -4.533 1.00 74.62 93 THR A CA 1
ATOM 757 C C . THR A 1 93 ? 10.461 -1.918 -5.176 1.00 74.62 93 THR A C 1
ATOM 759 O O . THR A 1 93 ? 9.692 -1.011 -4.850 1.00 74.62 93 THR A O 1
ATOM 762 N N . ASN A 1 94 ? 11.423 -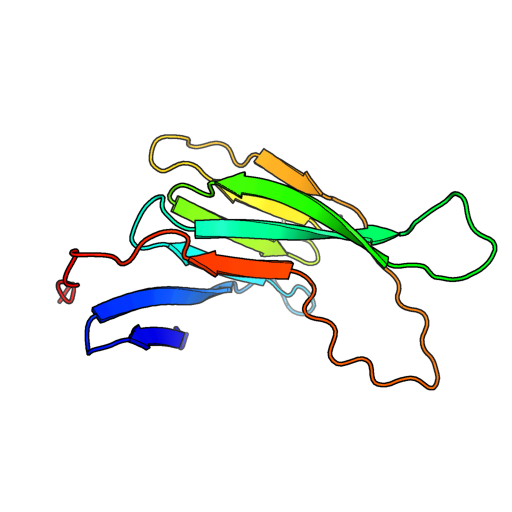1.787 -6.089 1.00 71.94 94 ASN A N 1
ATOM 763 C CA . ASN A 1 94 ? 11.577 -0.651 -7.005 1.00 71.94 94 ASN A CA 1
ATOM 764 C C . ASN A 1 94 ? 11.265 -1.059 -8.456 1.00 71.94 94 ASN A C 1
ATOM 766 O O . ASN A 1 94 ? 11.591 -0.335 -9.395 1.00 71.94 94 ASN A O 1
ATOM 770 N N . GLU A 1 95 ? 10.720 -2.261 -8.659 1.00 66.62 95 GLU A N 1
ATOM 771 C CA . GLU A 1 95 ? 10.417 -2.751 -9.995 1.00 66.62 95 GLU A CA 1
ATOM 772 C C . GLU A 1 95 ? 9.245 -1.975 -10.590 1.00 66.62 95 GLU A C 1
ATOM 774 O O . GLU A 1 95 ? 8.172 -1.847 -9.994 1.00 66.62 95 GLU A O 1
ATOM 779 N N . ILE A 1 96 ? 9.466 -1.473 -11.800 1.00 61.88 96 ILE A N 1
ATOM 780 C CA . ILE A 1 96 ? 8.412 -0.942 -12.647 1.00 61.88 96 ILE A CA 1
ATOM 781 C C . ILE A 1 96 ? 7.881 -2.124 -13.438 1.00 61.88 96 ILE A C 1
ATOM 783 O O . ILE A 1 96 ? 8.564 -2.633 -14.323 1.00 61.88 96 ILE A O 1
ATOM 787 N N . ILE A 1 97 ? 6.672 -2.566 -13.112 1.00 59.41 97 ILE A N 1
ATOM 788 C CA . ILE A 1 97 ? 5.968 -3.515 -13.968 1.00 59.41 97 ILE A CA 1
ATOM 789 C C . ILE A 1 97 ? 5.313 -2.685 -15.069 1.00 59.41 97 ILE A C 1
ATOM 791 O O . ILE A 1 97 ? 4.211 -2.162 -14.889 1.00 59.41 97 ILE A O 1
ATOM 795 N N . ASP A 1 98 ? 6.018 -2.519 -16.187 1.00 56.41 98 ASP A N 1
ATOM 796 C CA . ASP A 1 98 ? 5.390 -2.051 -17.418 1.00 56.41 98 ASP A CA 1
ATOM 797 C C . ASP A 1 98 ? 4.539 -3.197 -17.954 1.00 56.41 98 ASP A C 1
ATOM 799 O O . ASP A 1 98 ? 5.035 -4.160 -18.535 1.00 56.41 98 ASP A O 1
ATOM 803 N N . ILE A 1 99 ? 3.236 -3.124 -17.689 1.00 55.06 99 ILE A N 1
ATOM 804 C CA . ILE A 1 99 ? 2.318 -4.190 -18.082 1.00 55.06 99 ILE A CA 1
ATOM 805 C C . ILE A 1 99 ? 2.190 -4.236 -19.620 1.00 55.06 99 ILE A C 1
ATOM 807 O O . ILE A 1 99 ? 1.645 -5.215 -20.108 1.00 55.06 99 ILE A O 1
ATOM 811 N N . CYS A 1 100 ? 2.678 -3.236 -20.383 1.00 50.00 100 CYS A N 1
ATOM 812 C CA . CYS A 1 100 ? 2.710 -3.153 -21.859 1.00 50.00 100 CYS A CA 1
ATOM 813 C C . CYS A 1 100 ? 1.514 -3.823 -22.575 1.00 50.00 100 CYS A C 1
ATOM 815 O O . CYS A 1 100 ? 1.620 -4.401 -23.656 1.00 50.00 100 CYS A O 1
ATOM 817 N N . VAL A 1 101 ? 0.335 -3.747 -21.954 1.00 52.59 101 VAL A N 1
ATOM 818 C CA . VAL A 1 101 ? -0.904 -4.377 -22.404 1.00 52.59 101 VAL A CA 1
ATOM 819 C C . VAL A 1 101 ? -1.648 -3.340 -23.213 1.00 52.59 101 VAL A C 1
ATOM 821 O O . VAL A 1 101 ? -2.651 -2.781 -22.782 1.00 52.59 101 VAL A O 1
ATOM 824 N N . SER A 1 102 ? -1.140 -3.074 -24.413 1.00 42.88 102 SER A N 1
ATOM 825 C CA . SER A 1 102 ? -1.765 -2.149 -25.360 1.00 42.88 102 SER A CA 1
ATOM 826 C C . SER A 1 102 ? -3.225 -2.509 -25.679 1.00 42.88 102 SER A C 1
ATOM 828 O O . SER A 1 102 ? -3.958 -1.641 -26.132 1.00 42.88 102 SER A O 1
ATOM 830 N N . ASN A 1 103 ? -3.672 -3.739 -25.378 1.00 41.66 103 ASN A N 1
ATOM 831 C CA . ASN A 1 103 ? -5.031 -4.224 -25.642 1.00 41.66 103 ASN A CA 1
ATOM 832 C C . ASN A 1 103 ? -5.659 -5.078 -24.514 1.00 41.66 103 ASN A C 1
ATOM 834 O O . ASN A 1 103 ? -6.629 -5.790 -24.770 1.00 41.66 103 ASN A O 1
ATOM 838 N N . LEU A 1 104 ? -5.136 -5.061 -23.278 1.00 38.50 104 LEU A N 1
ATOM 839 C CA . LEU A 1 104 ? -5.669 -5.894 -22.183 1.00 38.50 104 LEU A CA 1
ATOM 840 C C . LEU A 1 104 ? -5.972 -5.050 -20.936 1.00 38.50 104 LEU A C 1
ATOM 842 O O . LEU A 1 104 ? -5.068 -4.556 -20.267 1.00 38.50 104 LEU A O 1
ATOM 846 N N . ILE A 1 105 ? -7.254 -4.924 -20.582 1.00 41.50 105 ILE A N 1
ATOM 847 C CA . ILE A 1 105 ? -7.660 -4.366 -19.287 1.00 41.50 105 ILE A CA 1
ATOM 848 C C . ILE A 1 105 ? -7.574 -5.493 -18.261 1.00 41.50 105 ILE A C 1
ATOM 850 O O . ILE A 1 105 ? -8.472 -6.327 -18.150 1.00 41.50 105 ILE A O 1
ATOM 854 N N . LEU A 1 106 ? -6.472 -5.531 -17.519 1.00 41.03 106 LEU A N 1
ATOM 855 C CA . LEU A 1 106 ? -6.286 -6.470 -16.422 1.00 41.03 106 LEU A CA 1
ATOM 856 C C . LEU A 1 106 ? -6.699 -5.809 -15.100 1.00 41.03 106 LEU A C 1
ATOM 858 O O . LEU A 1 106 ? -6.058 -4.841 -14.687 1.00 41.03 106 LEU A O 1
ATOM 862 N N . PRO A 1 107 ? -7.707 -6.331 -14.377 1.00 40.78 107 PRO A N 1
ATOM 863 C CA . PRO A 1 107 ? -7.972 -5.928 -13.002 1.00 40.78 107 PRO A CA 1
ATOM 864 C C . PRO A 1 107 ? -6.941 -6.590 -12.075 1.00 40.78 107 PRO A C 1
ATOM 866 O O . PRO A 1 107 ? -7.282 -7.428 -11.241 1.00 40.78 107 PRO A O 1
ATOM 869 N N . ILE A 1 108 ? -5.656 -6.268 -12.246 1.00 51.09 108 ILE A N 1
ATOM 870 C CA . ILE A 1 108 ? -4.595 -6.772 -11.372 1.00 51.09 108 ILE A CA 1
ATOM 871 C C . ILE A 1 108 ? -4.277 -5.693 -10.343 1.00 51.09 108 ILE A C 1
ATOM 873 O O . ILE A 1 108 ? -3.801 -4.615 -10.703 1.00 51.09 108 ILE A O 1
ATOM 877 N N . PRO A 1 109 ? -4.533 -5.945 -9.050 1.00 55.66 109 PRO A N 1
ATOM 878 C CA . PRO A 1 109 ? -4.099 -5.019 -8.023 1.00 55.66 109 PRO A CA 1
ATOM 879 C C . PRO A 1 109 ? -2.565 -5.053 -7.954 1.00 55.66 109 PRO A C 1
ATOM 881 O O . PRO A 1 109 ? -1.996 -6.127 -7.845 1.00 55.66 109 PRO A O 1
ATOM 884 N N . ILE A 1 110 ? -1.882 -3.904 -7.984 1.00 61.59 110 ILE A N 1
ATOM 885 C CA . ILE A 1 110 ? -0.403 -3.820 -7.879 1.00 61.59 110 ILE A CA 1
ATOM 886 C C . ILE A 1 110 ? 0.111 -4.461 -6.571 1.00 61.59 110 ILE A C 1
ATOM 888 O O . ILE A 1 110 ? 1.229 -4.969 -6.496 1.00 61.59 110 ILE A O 1
ATOM 892 N N . CYS A 1 111 ? -0.723 -4.485 -5.531 1.00 58.59 111 CYS A N 1
ATOM 893 C CA . CYS A 1 111 ? -0.486 -5.235 -4.307 1.00 58.59 111 CYS A CA 1
ATOM 894 C C . CYS A 1 111 ? -1.805 -5.759 -3.731 1.00 58.59 111 CYS A C 1
ATOM 896 O O . CYS A 1 111 ? -2.864 -5.147 -3.889 1.00 58.59 111 CYS A O 1
ATOM 898 N N . ARG A 1 112 ? -1.746 -6.891 -3.025 1.00 66.69 112 ARG A N 1
ATOM 899 C CA . ARG A 1 112 ? -2.870 -7.410 -2.240 1.00 66.69 112 ARG A CA 1
ATOM 900 C C . ARG A 1 112 ? -2.559 -7.232 -0.761 1.00 66.69 112 ARG A C 1
ATOM 902 O O . ARG A 1 112 ? -1.551 -7.736 -0.269 1.00 66.69 112 ARG A O 1
ATOM 909 N N . ILE A 1 113 ? -3.455 -6.541 -0.065 1.00 62.41 113 ILE A N 1
ATOM 910 C CA . ILE A 1 113 ? -3.405 -6.354 1.384 1.00 62.41 113 ILE A CA 1
ATOM 911 C C . ILE A 1 113 ? -4.497 -7.230 1.993 1.00 62.41 113 ILE A C 1
ATOM 913 O O . ILE A 1 113 ? -5.678 -7.063 1.689 1.00 62.41 113 ILE A O 1
ATOM 917 N N . THR A 1 114 ? -4.102 -8.172 2.840 1.00 67.94 114 THR A N 1
ATOM 918 C CA . THR A 1 114 ? -5.022 -9.090 3.527 1.00 67.94 114 THR A CA 1
ATOM 919 C C . THR A 1 114 ? -4.827 -8.998 5.026 1.00 67.94 114 THR A C 1
ATOM 921 O O . THR A 1 114 ? -3.702 -8.877 5.502 1.00 67.94 114 THR A O 1
ATOM 924 N N . ILE A 1 115 ? -5.924 -9.068 5.775 1.00 67.31 115 ILE A N 1
ATOM 925 C CA . ILE A 1 115 ? -5.870 -9.164 7.227 1.00 67.31 115 ILE A CA 1
ATOM 926 C C . ILE A 1 115 ? -5.799 -10.633 7.645 1.00 67.31 115 ILE A C 1
ATOM 928 O O . ILE A 1 115 ? -6.638 -11.437 7.249 1.00 67.31 115 ILE A O 1
ATOM 932 N N . ASN A 1 116 ? -4.788 -10.983 8.436 1.00 62.59 116 ASN A N 1
ATOM 933 C CA . ASN A 1 116 ? -4.582 -12.351 8.910 1.00 62.59 116 ASN A CA 1
ATOM 934 C C . ASN A 1 116 ? -5.370 -12.674 10.181 1.00 62.59 116 ASN A C 1
ATOM 936 O O . ASN A 1 116 ? -5.626 -13.843 10.459 1.00 62.59 116 ASN A O 1
ATOM 940 N N . LYS A 1 117 ? -5.704 -11.660 10.986 1.00 72.44 117 LYS A N 1
ATOM 941 C CA . LYS A 1 117 ? -6.466 -11.798 12.233 1.00 72.44 117 LYS A CA 1
ATOM 942 C C . LYS A 1 117 ? -7.326 -10.563 12.448 1.00 72.44 117 LYS A C 1
ATOM 944 O O . LYS A 1 117 ? -6.829 -9.451 12.298 1.00 72.44 117 LYS A O 1
ATOM 949 N N . GLU A 1 118 ? -8.584 -10.773 12.821 1.00 74.06 118 GLU A N 1
ATOM 950 C CA . GLU A 1 118 ? -9.533 -9.700 13.134 1.00 74.06 118 GLU A CA 1
ATOM 951 C C . GLU A 1 118 ? -8.989 -8.747 14.207 1.00 74.06 118 GLU A C 1
ATOM 953 O O . GLU A 1 118 ? -8.306 -9.166 15.149 1.00 74.06 118 GLU A O 1
ATOM 958 N N . THR A 1 119 ? -9.304 -7.455 14.071 1.00 65.88 119 THR A N 1
ATOM 959 C CA . THR A 1 119 ? -8.848 -6.438 15.021 1.00 65.88 119 THR A CA 1
ATOM 960 C C . THR A 1 119 ? -9.909 -6.139 16.077 1.00 65.88 119 THR A C 1
ATOM 962 O O . THR A 1 119 ? -11.078 -5.855 15.797 1.00 65.88 119 THR A O 1
ATOM 965 N N . ASN A 1 120 ? -9.486 -6.153 17.340 1.00 68.06 120 ASN A N 1
ATOM 966 C CA . ASN A 1 120 ? -10.312 -5.709 18.466 1.00 68.06 120 ASN A CA 1
ATOM 967 C C . ASN A 1 120 ? -10.137 -4.215 18.763 1.00 68.06 120 ASN A C 1
ATOM 969 O O . ASN A 1 120 ? -10.709 -3.705 19.723 1.00 68.06 120 ASN A O 1
ATOM 973 N N . LYS A 1 121 ? -9.340 -3.500 17.960 1.00 62.78 121 LYS A N 1
ATOM 974 C CA . LYS A 1 121 ? -9.127 -2.068 18.146 1.00 62.78 121 LYS A CA 1
ATOM 975 C C . LYS A 1 121 ? -10.274 -1.276 17.540 1.00 62.78 121 LYS A C 1
ATOM 977 O O . LYS A 1 121 ? -10.517 -1.321 16.339 1.00 62.78 121 LYS A O 1
ATOM 982 N N . THR A 1 122 ? -10.929 -0.493 18.381 1.00 57.75 122 THR A N 1
ATOM 983 C CA . THR A 1 122 ? -11.915 0.499 17.962 1.00 57.75 122 THR A CA 1
ATOM 984 C C . THR A 1 122 ? -11.214 1.830 17.731 1.00 57.75 122 THR A C 1
ATOM 986 O O . THR A 1 122 ? -10.397 2.271 18.547 1.00 57.75 122 THR A O 1
ATOM 989 N N . TYR A 1 123 ? -11.507 2.481 16.610 1.00 58.03 123 TYR A N 1
ATOM 990 C CA . TYR A 1 123 ? -10.930 3.784 16.320 1.00 58.03 123 TYR A CA 1
ATOM 991 C C . TYR A 1 123 ? -11.481 4.857 17.268 1.00 58.03 123 TYR A C 1
ATOM 993 O O . TYR A 1 123 ? -12.671 4.888 17.570 1.00 58.03 123 TYR A O 1
ATOM 1001 N N . LYS A 1 124 ? -10.610 5.777 17.699 1.00 56.81 124 LYS A N 1
ATOM 1002 C CA . LYS A 1 124 ? -11.017 7.050 18.303 1.00 56.81 124 LYS A CA 1
ATOM 1003 C C . LYS A 1 124 ? -10.795 8.150 17.277 1.00 56.81 124 LYS A C 1
ATOM 1005 O O . LYS A 1 124 ? -9.646 8.394 16.901 1.00 56.81 124 LYS A O 1
ATOM 1010 N N . LEU A 1 125 ? -11.871 8.820 16.853 1.00 48.97 125 LEU A N 1
ATOM 1011 C CA . LEU A 1 125 ? -11.767 10.059 16.081 1.00 48.97 125 LEU A CA 1
ATOM 1012 C C . LEU A 1 125 ? -10.823 11.010 16.815 1.00 48.97 125 LEU A C 1
ATOM 1014 O O . LEU A 1 125 ? -11.087 11.401 17.951 1.00 48.97 125 LEU A O 1
ATOM 1018 N N . LYS A 1 126 ? -9.707 11.364 16.170 1.00 47.59 126 LYS A N 1
ATOM 1019 C CA . LYS A 1 126 ? -8.968 12.554 16.580 1.00 47.59 126 LYS A CA 1
ATOM 1020 C C . LYS A 1 126 ? -9.825 13.737 16.139 1.00 47.59 126 LYS A C 1
ATOM 1022 O O . LYS A 1 126 ? -9.978 13.934 14.935 1.00 47.59 126 LYS A O 1
ATOM 1027 N N . LYS A 1 127 ? -10.451 14.387 17.124 1.00 38.16 127 LYS A N 1
ATOM 1028 C CA . LYS A 1 127 ? -11.031 15.723 16.974 1.00 38.16 127 LYS A CA 1
ATOM 1029 C C . LYS A 1 127 ? -9.950 16.696 16.519 1.00 38.16 127 LYS A C 1
ATOM 1031 O O . LYS A 1 127 ? -8.790 16.505 16.955 1.00 38.16 127 LYS A O 1
#

Foldseek 3Di:
DDKDFDDDPLATAWIWDWDDAPPPKTKIKIFGPAFQKWKWAWDFPPPDPDGDIDIDTPGTQGTMWMWMCAHPVGRATFIWGDHPPDPDIDTPDRDDPPVVCPPDDDPDDRMDIDGRDDDPDHDDDPD

Sequence (127 aa):
MKKISITKDAKDYLRIIPLHESDKKAGIKFSFIDKNFVVRYFSEDKKGNLLRLVYNDFGLAEHEMSYHSSNSRDQNPALLTKSKNTITRQTITNEIIDICVSNLILPIPICRITINKETNKTYKLKK

Radius of gyration: 16.03 Å; chains: 1; bounding box: 32×35×44 Å